Protein AF-A0A432UKL3-F1 (afdb_monomer)

Solvent-accessible surface area (backbone atoms only — not comparable to full-atom values): 4069 Å² total; per-residue (Å²): 112,72,68,60,55,52,52,51,53,53,49,33,65,74,70,68,48,64,91,59,45,83,70,47,50,63,57,55,60,74,69,62,48,73,66,57,53,54,49,53,44,67,76,70,56,54,80,92,73,66,84,84,88,85,88,78,80,78,85,78,126

Radius of gyration: 19.5 Å; Cα contacts (8 Å, |Δi|>4): 6; chains: 1; bounding box: 42×25×48 Å

Secondary structure (DSSP, 8-state):
-HHHHHHHHHHHHHTT--TTHHHHHHHHHHT--HHHHHHHHHHH--GGG------S-----

pLDDT: mean 93.25, std 9.44, range [49.81, 98.44]

Mean predicted aligned error: 5.68 Å

Foldseek 3Di:
DVVVVVVVVVVCVVVVHDPCCVVVVVVVVVPDDPVNVVVVCVVPPDVVPDDDDDDDDDPDD

Structure (mmCIF, N/CA/C/O backbone):
data_AF-A0A432UKL3-F1
#
_entry.id   AF-A0A432UKL3-F1
#
loop_
_atom_site.group_PDB
_atom_site.id
_atom_site.type_symbol
_atom_site.label_atom_id
_atom_site.label_alt_id
_atom_site.label_comp_id
_atom_site.label_asym_id
_atom_site.label_entity_id
_atom_site.label_seq_id
_atom_site.pdbx_PDB_ins_code
_atom_site.Cartn_x
_atom_site.Cartn_y
_atom_site.Cartn_z
_atom_site.occupancy
_atom_site.B_iso_or_equiv
_atom_site.auth_seq_id
_atom_site.auth_comp_id
_atom_site.auth_asym_id
_atom_site.auth_atom_id
_atom_site.pdbx_PDB_model_num
ATOM 1 N N . SER A 1 1 ? 20.821 4.759 -0.864 1.00 75.31 1 SER A N 1
ATOM 2 C CA . SER A 1 1 ? 21.598 3.841 -0.007 1.00 75.31 1 SER A CA 1
ATOM 3 C C . SER A 1 1 ? 21.458 2.436 -0.547 1.00 75.31 1 SER A C 1
ATOM 5 O O . SER A 1 1 ? 20.333 2.023 -0.818 1.00 75.31 1 SER A O 1
ATOM 7 N N . ASN A 1 2 ? 22.565 1.705 -0.649 1.00 88.94 2 ASN A N 1
ATOM 8 C CA . ASN A 1 2 ? 22.590 0.317 -1.116 1.00 88.94 2 ASN A CA 1
ATOM 9 C C . ASN A 1 2 ? 21.780 -0.623 -0.205 1.00 88.94 2 ASN A C 1
ATOM 11 O O . ASN A 1 2 ? 21.230 -1.609 -0.684 1.00 88.94 2 ASN A O 1
ATOM 15 N N . SER A 1 3 ? 21.599 -0.272 1.076 1.00 93.62 3 SER A N 1
ATOM 16 C CA . SER A 1 3 ? 20.765 -1.042 2.011 1.00 93.62 3 SER A CA 1
ATOM 17 C C . SER A 1 3 ? 19.296 -1.144 1.584 1.00 93.62 3 SER A C 1
ATOM 19 O O . SER A 1 3 ? 18.678 -2.189 1.757 1.00 93.62 3 SER A O 1
ATOM 21 N N . LYS A 1 4 ? 18.736 -0.089 0.975 1.00 92.69 4 LYS A N 1
ATOM 22 C CA . LYS A 1 4 ? 17.350 -0.102 0.473 1.00 92.69 4 LYS A CA 1
ATOM 23 C C . LYS A 1 4 ? 17.192 -1.067 -0.704 1.00 92.69 4 LYS A C 1
ATOM 25 O O . LYS A 1 4 ? 16.199 -1.778 -0.780 1.00 92.69 4 LYS A O 1
ATOM 30 N N . ILE A 1 5 ? 18.184 -1.103 -1.596 1.00 92.25 5 ILE A N 1
ATOM 31 C CA . ILE A 1 5 ? 18.188 -1.980 -2.774 1.00 92.25 5 ILE A CA 1
ATOM 32 C C . ILE A 1 5 ? 18.276 -3.443 -2.333 1.00 92.25 5 ILE A C 1
ATOM 34 O O . ILE A 1 5 ? 17.476 -4.259 -2.782 1.00 92.25 5 ILE A O 1
ATOM 38 N N . ALA A 1 6 ? 19.177 -3.757 -1.397 1.00 95.25 6 ALA A N 1
ATOM 39 C CA . ALA A 1 6 ? 19.296 -5.102 -0.839 1.00 95.25 6 ALA A CA 1
ATOM 40 C C . ALA A 1 6 ? 17.973 -5.591 -0.221 1.00 95.25 6 ALA A C 1
ATOM 42 O O . ALA A 1 6 ? 17.553 -6.712 -0.494 1.00 95.25 6 ALA A O 1
ATOM 43 N N . GLY A 1 7 ? 17.268 -4.730 0.525 1.00 96.12 7 GLY A N 1
ATOM 44 C CA . GLY A 1 7 ? 15.956 -5.065 1.090 1.00 96.12 7 GLY A CA 1
ATOM 45 C C . GLY A 1 7 ? 14.903 -5.410 0.030 1.00 96.12 7 GLY A C 1
ATOM 46 O O . GLY A 1 7 ? 14.182 -6.398 0.175 1.00 96.12 7 GLY A O 1
ATOM 47 N N . TYR A 1 8 ? 14.846 -4.649 -1.066 1.00 95.38 8 TYR A N 1
ATOM 48 C CA . TYR A 1 8 ? 13.933 -4.951 -2.171 1.00 95.38 8 TYR A CA 1
ATOM 49 C C . TYR A 1 8 ? 14.285 -6.253 -2.899 1.00 95.38 8 TYR A C 1
ATOM 51 O O . TYR A 1 8 ? 13.378 -7.009 -3.236 1.00 95.38 8 TYR A O 1
ATOM 59 N N . ILE A 1 9 ? 15.573 -6.551 -3.101 1.00 95.06 9 ILE A N 1
ATOM 60 C CA . ILE A 1 9 ? 16.009 -7.8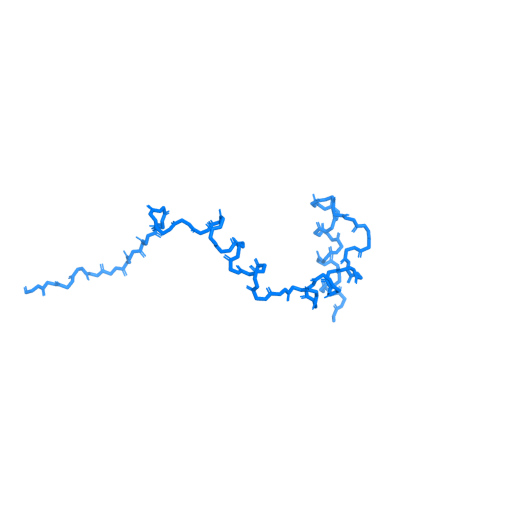19 -3.709 1.00 95.06 9 ILE A CA 1
ATOM 61 C C . ILE A 1 9 ? 15.573 -9.007 -2.841 1.00 95.06 9 ILE A C 1
ATOM 63 O O . ILE A 1 9 ? 15.004 -9.968 -3.358 1.00 95.06 9 ILE A O 1
ATOM 67 N N . SER A 1 10 ? 15.766 -8.924 -1.520 1.00 97.00 10 SER A N 1
ATOM 68 C CA . SER A 1 10 ? 15.302 -9.961 -0.590 1.00 97.00 10 SER A CA 1
ATOM 69 C C . SER A 1 10 ? 13.784 -10.149 -0.642 1.00 97.00 10 SER A C 1
ATOM 71 O O . SER A 1 10 ? 13.319 -11.284 -0.687 1.00 97.00 10 SER A O 1
ATOM 73 N N . MET A 1 11 ? 13.007 -9.060 -0.686 1.00 97.50 11 MET A N 1
ATOM 74 C CA . MET A 1 11 ? 11.544 -9.113 -0.814 1.00 97.50 11 MET A CA 1
ATOM 75 C C . MET A 1 11 ? 11.105 -9.785 -2.122 1.00 97.50 11 MET A C 1
ATOM 77 O O . MET A 1 11 ? 10.215 -10.633 -2.099 1.00 97.50 11 MET A O 1
ATOM 81 N N . ILE A 1 12 ? 11.727 -9.426 -3.250 1.00 97.75 12 ILE A N 1
ATOM 82 C CA . ILE A 1 12 ? 11.413 -9.994 -4.569 1.00 97.75 12 ILE A CA 1
ATOM 83 C C . ILE A 1 12 ? 11.657 -11.502 -4.575 1.00 97.75 12 ILE A C 1
ATOM 85 O O . ILE A 1 12 ? 10.775 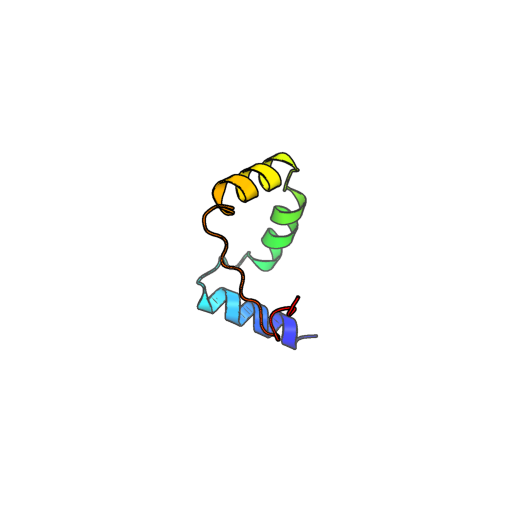-12.251 -4.985 1.00 97.75 12 ILE A O 1
ATOM 89 N N . GLY A 1 13 ? 12.809 -11.949 -4.065 1.00 97.31 13 GLY A N 1
ATOM 90 C CA . GLY A 1 13 ? 13.122 -13.375 -3.973 1.00 97.31 13 GLY A CA 1
ATOM 91 C C . GLY A 1 13 ? 12.194 -14.130 -3.017 1.00 97.31 13 GLY A C 1
ATOM 92 O O . GLY A 1 13 ? 11.707 -15.203 -3.356 1.00 97.31 13 GLY A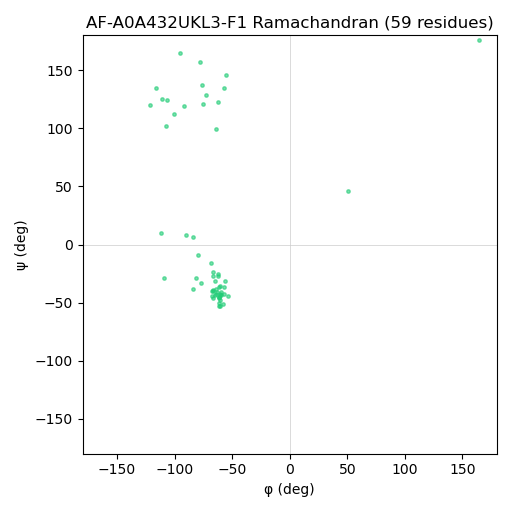 O 1
ATOM 93 N N . PHE A 1 14 ? 11.901 -13.558 -1.846 1.00 98.19 14 PHE A N 1
ATOM 94 C CA . PHE A 1 14 ? 11.073 -14.207 -0.825 1.00 98.19 14 PHE A CA 1
ATOM 95 C C . PHE A 1 14 ? 9.610 -14.377 -1.256 1.00 98.19 14 PHE A C 1
ATOM 97 O O . PHE A 1 14 ? 9.032 -15.444 -1.066 1.00 98.19 14 PHE A O 1
ATOM 104 N N . TYR A 1 15 ? 9.014 -13.342 -1.855 1.00 97.88 15 TYR A N 1
ATOM 105 C CA . TYR A 1 15 ? 7.623 -13.371 -2.326 1.00 97.88 15 TYR A CA 1
ATOM 106 C C . TYR A 1 15 ? 7.481 -13.850 -3.778 1.00 97.88 15 TYR A C 1
ATOM 108 O O . TYR A 1 15 ? 6.386 -13.774 -4.334 1.00 97.88 15 TYR A O 1
ATOM 116 N N . ASN A 1 16 ? 8.568 -14.334 -4.391 1.00 97.50 16 ASN A N 1
ATOM 117 C CA . ASN A 1 16 ? 8.611 -14.801 -5.778 1.00 97.50 16 ASN A CA 1
ATOM 118 C C . ASN A 1 16 ? 8.006 -13.784 -6.769 1.00 97.50 16 ASN A C 1
ATOM 120 O O . ASN A 1 16 ? 7.171 -14.118 -7.614 1.00 97.50 16 ASN A O 1
ATOM 124 N N . LEU A 1 17 ? 8.389 -12.513 -6.620 1.00 97.75 17 LEU A N 1
ATOM 125 C CA . LEU A 1 17 ? 7.933 -11.438 -7.496 1.00 97.75 17 LEU A CA 1
ATOM 126 C C . LEU A 1 17 ? 8.698 -11.456 -8.830 1.00 97.75 17 LEU A C 1
ATOM 128 O O . LEU A 1 17 ? 9.827 -11.946 -8.892 1.00 97.75 17 LEU A O 1
ATOM 132 N N . PRO A 1 18 ? 8.120 -10.881 -9.900 1.00 96.81 18 PRO A N 1
ATOM 133 C CA . PRO A 1 18 ? 8.809 -10.729 -11.177 1.00 96.81 18 PRO A CA 1
ATOM 134 C C . PRO A 1 18 ? 10.142 -9.980 -11.051 1.00 96.81 18 PRO A C 1
ATOM 136 O O . PRO A 1 18 ? 10.270 -9.038 -10.269 1.00 96.81 18 PRO A O 1
ATOM 139 N N . LEU A 1 19 ? 11.130 -10.353 -11.866 1.00 95.44 19 LEU A N 1
ATOM 140 C CA . LEU A 1 19 ? 12.448 -9.705 -11.858 1.00 95.44 19 LEU A CA 1
ATOM 141 C C . LEU A 1 19 ? 12.397 -8.241 -12.329 1.00 95.44 19 LEU A C 1
ATOM 143 O O . LEU A 1 19 ? 13.243 -7.443 -11.937 1.00 95.44 19 LEU A O 1
ATOM 147 N N . ASP A 1 20 ? 11.377 -7.875 -13.109 1.00 96.19 20 ASP A N 1
ATOM 148 C CA . ASP A 1 20 ? 11.121 -6.507 -13.571 1.00 96.19 20 ASP A CA 1
ATOM 149 C C . ASP A 1 20 ? 10.340 -5.659 -12.547 1.00 96.19 20 ASP A C 1
ATOM 151 O O . ASP A 1 20 ? 9.966 -4.520 -12.832 1.00 96.19 20 ASP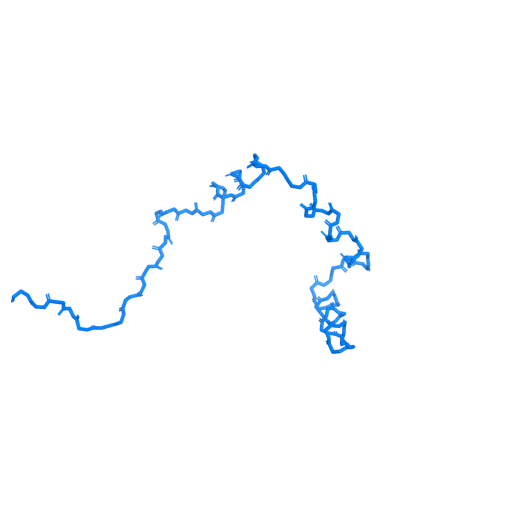 A O 1
ATOM 155 N N . TYR A 1 21 ? 10.100 -6.172 -11.332 1.00 96.00 21 TYR A N 1
ATOM 156 C CA . TYR A 1 21 ? 9.250 -5.520 -10.332 1.00 96.00 21 TYR A CA 1
ATOM 157 C C . TYR A 1 21 ? 9.660 -4.072 -10.041 1.00 96.00 21 TYR A C 1
ATOM 159 O O . TYR A 1 21 ? 8.801 -3.193 -9.988 1.00 96.00 21 TYR A O 1
ATOM 167 N N . LEU A 1 22 ? 10.960 -3.800 -9.888 1.00 94.62 22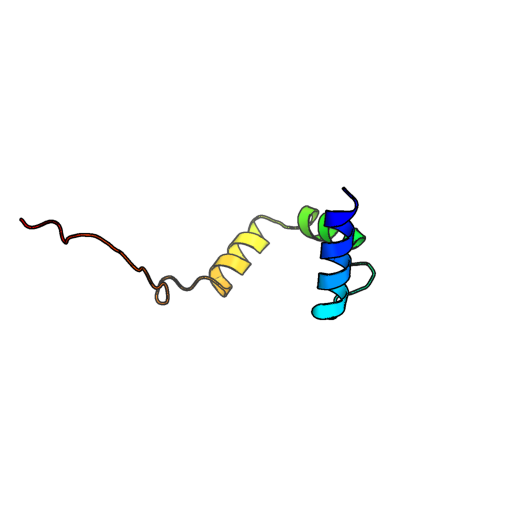 LEU A N 1
ATOM 168 C CA . LEU A 1 22 ? 11.449 -2.452 -9.576 1.00 94.62 22 LEU A CA 1
ATOM 169 C C . LEU A 1 22 ? 11.228 -1.452 -10.717 1.00 94.62 22 LEU A C 1
ATOM 171 O O . LEU A 1 22 ? 11.064 -0.264 -10.452 1.00 94.62 22 LEU A O 1
ATOM 175 N N . GLU A 1 23 ? 11.175 -1.923 -11.960 1.00 95.94 23 GLU A N 1
ATOM 176 C CA . GLU A 1 23 ? 10.900 -1.089 -13.132 1.00 95.94 23 GLU A CA 1
ATOM 177 C C . GLU A 1 23 ? 9.398 -0.896 -13.357 1.00 95.94 23 GLU A C 1
ATOM 179 O O . GLU A 1 23 ? 8.950 0.187 -13.740 1.00 95.94 23 GLU A O 1
ATOM 184 N N . GLN A 1 24 ? 8.606 -1.945 -13.130 1.00 97.38 24 GLN A N 1
ATOM 185 C CA . GLN A 1 24 ? 7.168 -1.930 -13.389 1.00 97.38 24 GLN A CA 1
ATOM 186 C C . GLN A 1 24 ? 6.370 -1.277 -12.271 1.00 97.38 24 GLN A C 1
ATOM 188 O O . GLN A 1 24 ? 5.290 -0.747 -12.528 1.00 97.38 24 GLN A O 1
ATOM 193 N N . PHE A 1 25 ? 6.854 -1.337 -11.030 1.00 95.81 25 PHE A N 1
ATOM 194 C CA . PHE A 1 25 ? 6.111 -0.833 -9.883 1.00 95.81 25 PHE A CA 1
ATOM 195 C C . PHE A 1 25 ? 5.751 0.658 -10.029 1.00 95.81 25 PHE A C 1
ATOM 197 O O . PHE A 1 25 ? 4.559 0.957 -9.951 1.00 95.81 25 PHE A O 1
ATOM 204 N N . PRO A 1 26 ? 6.683 1.584 -10.345 1.00 96.75 26 PRO A N 1
ATOM 205 C CA . PRO A 1 26 ? 6.333 2.991 -10.558 1.00 96.75 26 PRO A CA 1
ATOM 206 C C . PRO A 1 26 ? 5.330 3.191 -11.702 1.00 96.75 26 PRO A C 1
ATOM 208 O O . PRO A 1 26 ? 4.332 3.884 -11.527 1.00 96.75 26 PRO A O 1
ATOM 211 N N . LYS A 1 27 ? 5.526 2.495 -12.831 1.00 98.12 27 LYS A N 1
ATOM 212 C CA . LYS A 1 27 ? 4.631 2.568 -14.000 1.00 98.12 27 LYS A CA 1
ATOM 213 C C . LYS A 1 27 ? 3.204 2.141 -13.655 1.00 98.12 27 LYS A C 1
ATOM 215 O O . LYS A 1 27 ? 2.238 2.7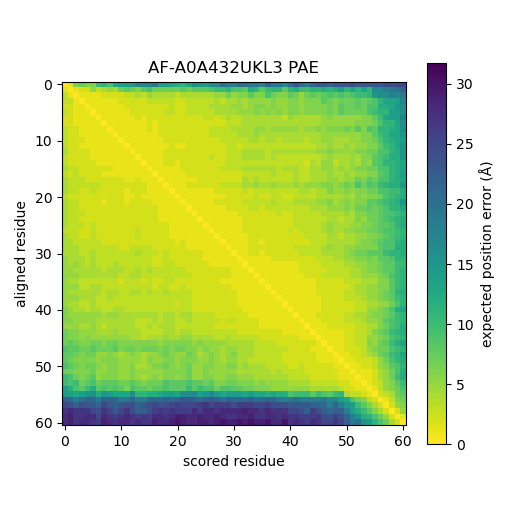63 -14.085 1.00 98.12 27 LYS A O 1
ATOM 220 N N . LYS A 1 28 ? 3.064 1.081 -12.853 1.00 97.12 28 LYS A N 1
ATOM 221 C CA . LYS A 1 28 ? 1.759 0.616 -12.371 1.00 97.12 28 LYS A CA 1
ATOM 222 C C . LYS A 1 28 ? 1.102 1.660 -11.478 1.00 97.12 28 LYS A C 1
ATOM 224 O O . LYS A 1 28 ? -0.082 1.903 -11.661 1.00 97.12 28 LYS A O 1
ATOM 229 N N . ILE A 1 29 ? 1.848 2.298 -10.573 1.00 97.19 29 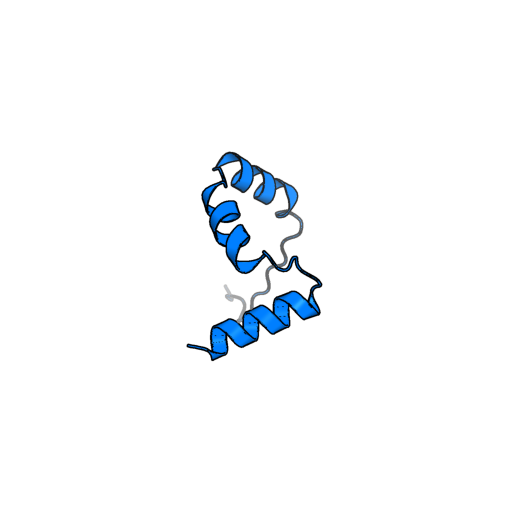ILE A N 1
ATOM 230 C CA . ILE A 1 29 ? 1.315 3.360 -9.706 1.00 97.19 29 ILE A CA 1
ATOM 231 C C . ILE A 1 29 ? 0.807 4.550 -10.528 1.00 97.19 29 ILE A C 1
ATOM 233 O O . ILE A 1 29 ? -0.308 5.009 -10.296 1.00 97.19 29 ILE A O 1
ATOM 237 N N . GLU A 1 30 ? 1.581 5.012 -11.510 1.00 98.06 30 GLU A N 1
ATOM 238 C CA . GLU A 1 30 ? 1.211 6.143 -12.377 1.00 98.06 30 GLU A CA 1
ATOM 239 C C . GLU A 1 30 ? -0.053 5.879 -13.208 1.00 98.06 30 GLU A C 1
ATOM 241 O O . GLU A 1 30 ? -0.782 6.810 -13.541 1.00 98.06 30 GLU A O 1
ATOM 246 N N . SER A 1 31 ? -0.341 4.612 -13.514 1.00 97.75 31 SER A N 1
ATOM 247 C CA . SER A 1 31 ? -1.526 4.215 -14.282 1.00 97.75 31 SER A CA 1
ATOM 248 C C . SER A 1 31 ? -2.832 4.157 -13.474 1.00 97.75 31 SER A C 1
ATOM 250 O O . SER A 1 31 ? -3.897 3.981 -14.064 1.00 97.75 31 SER A O 1
ATOM 252 N N . ILE A 1 32 ? -2.778 4.281 -12.141 1.00 97.81 32 ILE A N 1
ATOM 253 C CA . ILE A 1 32 ? -3.950 4.109 -11.268 1.00 97.81 32 ILE A CA 1
ATOM 254 C C . ILE A 1 32 ? -4.904 5.299 -11.393 1.00 97.81 32 ILE A C 1
ATOM 256 O O . ILE A 1 32 ? -4.524 6.453 -11.184 1.00 97.81 32 ILE A O 1
ATOM 260 N N . SER A 1 33 ? -6.184 5.014 -11.638 1.00 98.38 33 SER A N 1
ATOM 261 C CA . SER A 1 33 ? -7.242 6.023 -11.651 1.00 98.38 33 SER A CA 1
ATOM 262 C C . SER A 1 33 ? -7.971 6.135 -10.306 1.00 98.38 33 SER A C 1
ATOM 264 O O . SER A 1 33 ? -7.950 5.238 -9.460 1.00 98.38 33 SER A O 1
ATOM 266 N N . LYS A 1 34 ? -8.730 7.225 -10.126 1.00 98.31 34 LYS A N 1
ATOM 267 C CA . LYS A 1 34 ? -9.652 7.381 -8.986 1.00 98.31 34 LYS A CA 1
ATOM 268 C C . LYS A 1 34 ? -10.680 6.244 -8.910 1.00 98.31 34 LYS A C 1
ATOM 270 O O . LYS A 1 34 ? -11.052 5.836 -7.812 1.00 98.31 34 LYS A O 1
ATOM 275 N N . ALA A 1 35 ? -11.151 5.750 -10.055 1.00 98.44 35 ALA A N 1
ATOM 276 C CA . ALA A 1 35 ? -12.129 4.669 -10.099 1.00 98.44 35 ALA A CA 1
ATOM 277 C C . ALA A 1 35 ? -11.534 3.355 -9.568 1.00 98.44 35 ALA A C 1
ATOM 279 O O . ALA A 1 35 ? -12.196 2.670 -8.790 1.00 98.44 35 ALA A O 1
ATOM 280 N N . ASP A 1 36 ? -10.276 3.054 -9.903 1.00 98.25 36 ASP A N 1
ATOM 281 C CA . ASP A 1 36 ? -9.570 1.867 -9.402 1.00 98.25 36 ASP A CA 1
ATOM 282 C C . ASP A 1 36 ? -9.402 1.910 -7.881 1.00 98.25 36 ASP A C 1
ATOM 284 O O . ASP A 1 36 ? -9.621 0.908 -7.201 1.00 98.25 36 ASP A O 1
ATOM 288 N N . ILE A 1 37 ? -9.084 3.091 -7.338 1.00 97.75 37 ILE A N 1
ATOM 289 C CA . ILE A 1 37 ? -8.960 3.306 -5.889 1.00 97.75 37 ILE A CA 1
ATOM 290 C C . ILE A 1 37 ? -10.295 3.029 -5.192 1.00 97.75 37 ILE A C 1
ATOM 292 O O . ILE A 1 37 ? -10.341 2.269 -4.225 1.00 97.75 37 ILE A O 1
ATOM 296 N N . LEU A 1 38 ? -11.386 3.622 -5.685 1.00 98.12 38 LEU A N 1
ATOM 297 C CA . LEU A 1 38 ? -12.714 3.438 -5.094 1.00 98.12 38 LEU A CA 1
ATOM 298 C C . LEU A 1 38 ? -13.192 1.986 -5.207 1.00 98.12 38 LEU A C 1
ATOM 300 O O . LEU A 1 38 ? -13.773 1.457 -4.261 1.00 98.12 38 LEU A O 1
ATOM 304 N N . LYS A 1 39 ? -12.911 1.323 -6.333 1.00 98.31 39 LYS A N 1
ATOM 305 C CA . LYS A 1 39 ? -13.208 -0.097 -6.527 1.00 98.31 39 LYS A CA 1
ATOM 306 C C . LYS A 1 39 ? -12.462 -0.960 -5.507 1.00 98.31 39 LYS A C 1
ATOM 308 O O . LYS A 1 39 ? -13.097 -1.716 -4.778 1.00 98.31 39 LYS A O 1
ATOM 313 N N . ALA A 1 40 ? -11.142 -0.802 -5.402 1.00 97.88 40 ALA A N 1
ATOM 314 C CA . ALA A 1 40 ? -10.325 -1.570 -4.465 1.00 97.88 40 ALA A CA 1
ATOM 315 C C . ALA A 1 40 ? -10.729 -1.330 -3.000 1.00 97.88 40 ALA A C 1
ATOM 317 O O . ALA A 1 40 ? -10.710 -2.266 -2.200 1.00 97.88 40 ALA A O 1
ATOM 318 N N . TRP A 1 41 ? -11.120 -0.098 -2.652 1.00 97.06 41 TRP A N 1
ATOM 319 C CA . TRP A 1 41 ? -11.640 0.237 -1.326 1.00 97.06 41 TRP A CA 1
ATOM 320 C C . TRP A 1 41 ? -12.911 -0.552 -1.006 1.00 97.06 41 TRP A C 1
ATOM 322 O O . TRP A 1 41 ? -12.958 -1.240 0.010 1.00 97.06 41 TRP A O 1
ATOM 332 N N . ASN A 1 42 ? -13.904 -0.507 -1.896 1.00 96.75 42 ASN A N 1
ATOM 333 C CA . ASN A 1 42 ? -15.178 -1.200 -1.699 1.00 96.75 42 ASN A CA 1
ATOM 334 C C . ASN A 1 42 ? -15.028 -2.732 -1.665 1.00 96.75 42 ASN A C 1
ATOM 336 O O . ASN A 1 42 ? -15.794 -3.406 -0.984 1.00 96.75 42 ASN A O 1
ATOM 340 N N . GLU A 1 43 ? -14.053 -3.287 -2.392 1.00 97.44 43 GLU A N 1
ATOM 341 C CA . GLU A 1 43 ? -13.795 -4.733 -2.426 1.00 97.44 43 GLU A CA 1
ATOM 342 C C . GLU A 1 43 ? -13.072 -5.254 -1.179 1.00 97.44 43 GLU A C 1
ATOM 344 O O . GLU A 1 43 ? -13.273 -6.406 -0.799 1.00 97.44 43 GLU A O 1
ATOM 349 N N . ARG A 1 44 ? -12.194 -4.446 -0.571 1.00 97.31 44 ARG A N 1
ATOM 350 C CA . ARG A 1 44 ? -11.283 -4.914 0.490 1.00 97.31 44 A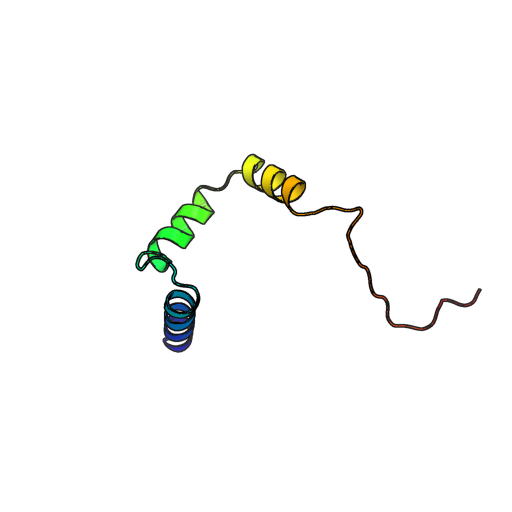RG A CA 1
ATOM 351 C C . ARG A 1 44 ? -11.623 -4.395 1.878 1.00 97.31 44 ARG A C 1
ATOM 353 O O . ARG A 1 44 ? -11.280 -5.048 2.861 1.00 97.31 44 ARG A O 1
ATOM 360 N N . ILE A 1 45 ? -12.239 -3.220 1.974 1.00 96.62 45 ILE A N 1
ATOM 361 C CA . ILE A 1 45 ? -12.590 -2.603 3.249 1.00 96.62 45 ILE A CA 1
ATOM 362 C C . ILE A 1 45 ? -14.066 -2.860 3.518 1.00 96.62 45 ILE A C 1
ATOM 364 O O . ILE A 1 45 ? -14.941 -2.326 2.844 1.00 96.62 45 ILE A O 1
ATOM 368 N N . HIS A 1 46 ? -14.327 -3.671 4.538 1.00 97.06 46 HIS A N 1
ATOM 369 C CA . HIS A 1 46 ? -15.666 -4.012 5.002 1.00 97.06 46 HIS A CA 1
ATOM 370 C C . HIS A 1 46 ? -15.918 -3.300 6.334 1.00 97.06 46 HIS A C 1
ATOM 372 O O . HIS A 1 46 ? -15.384 -3.749 7.353 1.00 97.06 46 HIS A O 1
ATOM 378 N N . PRO A 1 47 ? -16.670 -2.180 6.356 1.00 94.69 47 PRO A N 1
ATOM 379 C CA . PRO A 1 47 ? -16.898 -1.405 7.577 1.00 94.69 47 PRO A CA 1
ATOM 380 C C . PRO A 1 47 ? -17.507 -2.226 8.719 1.00 94.69 47 PRO A C 1
ATOM 382 O O . PRO A 1 47 ? -17.197 -1.992 9.882 1.00 94.69 47 PRO A O 1
ATOM 385 N N . ASP A 1 48 ? -18.319 -3.227 8.381 1.00 95.19 48 ASP A N 1
ATOM 386 C CA . ASP A 1 48 ? -18.940 -4.192 9.291 1.00 95.19 48 ASP A CA 1
ATOM 387 C C . ASP A 1 48 ? -17.943 -5.169 9.941 1.00 95.19 48 ASP A C 1
ATOM 389 O O . ASP A 1 48 ? -18.273 -5.805 10.940 1.00 95.19 48 ASP A O 1
ATOM 393 N N . LYS A 1 49 ? -16.719 -5.278 9.408 1.00 96.44 49 LYS A N 1
ATOM 394 C CA . LYS A 1 49 ? -15.658 -6.176 9.900 1.00 96.44 49 LYS A CA 1
ATOM 395 C C . LYS A 1 49 ? -14.475 -5.431 10.519 1.00 96.44 49 LYS A C 1
ATOM 397 O O . LYS A 1 49 ? -13.437 -6.041 10.778 1.00 96.44 49 LYS A O 1
ATOM 402 N N . LEU A 1 50 ? -14.593 -4.121 10.735 1.00 96.62 50 LEU A N 1
ATOM 403 C CA . LEU A 1 50 ? -13.531 -3.331 11.353 1.00 96.62 50 LEU A CA 1
ATOM 404 C C . LEU A 1 50 ? -13.475 -3.591 12.862 1.00 96.62 50 LEU A C 1
ATOM 406 O O . LEU A 1 50 ? -14.435 -3.342 13.588 1.00 96.62 50 LEU A O 1
ATOM 410 N N . LEU A 1 51 ? -12.321 -4.063 13.336 1.00 95.88 51 LEU A N 1
ATOM 411 C CA . LEU A 1 51 ? -12.033 -4.201 14.759 1.00 95.88 51 LEU A CA 1
ATOM 412 C C . LEU A 1 51 ? -11.350 -2.931 15.272 1.00 95.88 51 LEU A C 1
ATOM 414 O O . LEU A 1 51 ? -10.240 -2.605 14.854 1.00 95.88 51 LEU A O 1
ATOM 418 N N . THR A 1 52 ? -11.986 -2.261 16.229 1.00 94.88 52 THR A N 1
ATOM 419 C CA . THR A 1 52 ? -11.401 -1.120 16.941 1.00 94.88 52 THR A CA 1
ATOM 420 C C . THR A 1 52 ? -11.023 -1.546 18.352 1.00 94.88 52 THR A C 1
ATOM 422 O O . THR A 1 52 ? -11.872 -2.012 19.110 1.00 94.88 52 THR A O 1
ATOM 425 N N . VAL A 1 53 ? -9.755 -1.360 18.722 1.00 92.69 53 VAL A N 1
ATOM 426 C CA . VAL A 1 53 ? -9.252 -1.612 20.079 1.00 92.69 53 VAL A CA 1
ATOM 427 C C . VAL A 1 53 ? -8.909 -0.274 20.725 1.00 92.69 53 VAL A C 1
ATOM 429 O O . VAL A 1 53 ? -8.133 0.500 20.170 1.00 92.69 53 VAL A O 1
ATOM 432 N N . MET A 1 54 ? -9.482 -0.005 21.897 1.00 91.12 54 MET A N 1
ATOM 433 C CA . MET A 1 54 ? -9.200 1.191 22.693 1.00 91.12 54 MET A CA 1
ATOM 434 C C . MET A 1 54 ? -8.560 0.786 24.021 1.00 91.12 54 MET A C 1
ATOM 436 O O . MET A 1 54 ? -9.039 -0.131 24.684 1.00 91.12 54 MET A O 1
ATOM 440 N N . VAL A 1 55 ? -7.491 1.482 24.412 1.00 90.62 55 VAL A N 1
ATOM 441 C CA . VAL A 1 55 ? -6.803 1.286 25.695 1.00 90.62 55 VAL A CA 1
ATOM 442 C C . VAL A 1 55 ? -6.826 2.603 26.466 1.00 90.62 55 VAL A C 1
ATOM 444 O O . VAL A 1 55 ? -6.318 3.613 25.988 1.00 90.62 55 VAL A O 1
ATOM 447 N N . GLY A 1 56 ? -7.434 2.590 27.650 1.00 89.75 56 GLY A N 1
ATOM 448 C CA . GLY A 1 56 ? -7.613 3.754 28.519 1.00 89.75 56 GLY A CA 1
ATOM 449 C C . GLY A 1 56 ? -8.659 3.477 29.601 1.00 89.75 56 GLY A C 1
ATOM 450 O O . GLY A 1 56 ? -9.271 2.408 29.608 1.00 89.75 56 GLY A O 1
ATOM 451 N N . GLN A 1 57 ? -8.873 4.420 30.522 1.00 76.06 57 GLN A N 1
ATOM 452 C CA . GLN A 1 57 ? -10.001 4.326 31.453 1.00 76.06 57 GLN A CA 1
ATOM 453 C C . GLN A 1 57 ? -11.304 4.706 30.728 1.00 76.06 57 GLN A C 1
ATOM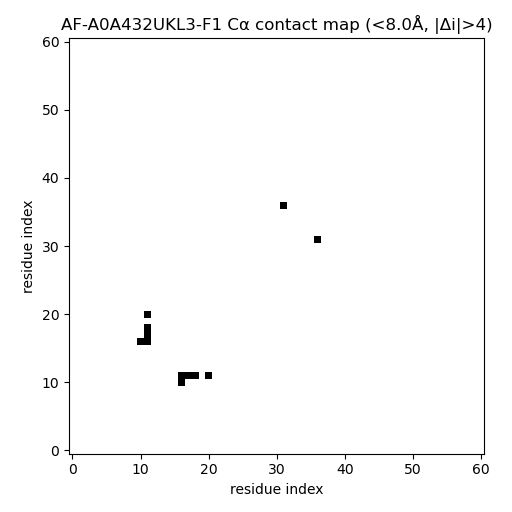 455 O O . GLN A 1 57 ? -11.303 5.694 29.989 1.00 76.06 57 GLN A O 1
ATOM 460 N N . PRO A 1 58 ? -12.417 3.971 30.929 1.00 71.31 58 PRO A N 1
ATOM 461 C CA . PRO A 1 58 ? -13.723 4.439 30.490 1.00 71.31 58 PRO A CA 1
ATOM 462 C C . PRO A 1 58 ? -13.976 5.797 31.137 1.00 71.31 58 PRO A C 1
ATOM 464 O O . PRO A 1 58 ? -13.725 5.967 32.329 1.00 71.31 58 PRO A O 1
ATOM 467 N N . GLN A 1 59 ? -14.464 6.761 30.365 1.00 69.00 59 GLN A N 1
ATOM 468 C CA . GLN A 1 59 ? -14.861 8.050 30.908 1.00 69.00 59 GLN A CA 1
ATOM 469 C C . GLN A 1 59 ? -16.038 7.804 31.862 1.00 69.00 59 GLN A C 1
ATOM 471 O O . GLN A 1 59 ? -17.164 7.569 31.420 1.00 69.00 59 GLN A O 1
ATOM 476 N N . SER A 1 60 ? -15.762 7.750 33.169 1.00 59.72 60 SER A N 1
ATOM 477 C CA . SER A 1 60 ? -16.803 7.681 34.189 1.00 59.72 60 SER A CA 1
ATOM 478 C C . SER A 1 60 ? -17.626 8.960 34.081 1.00 59.72 60 SER A C 1
ATOM 480 O O . SER A 1 60 ? -17.062 10.055 34.141 1.00 59.72 60 SER A O 1
ATOM 482 N N . LYS A 1 61 ? -18.936 8.814 33.874 1.00 49.81 61 LYS A N 1
ATOM 483 C CA . LYS A 1 61 ? -19.876 9.904 34.141 1.00 49.81 61 LYS A CA 1
ATOM 484 C C . LYS A 1 61 ? -19.881 10.240 35.625 1.00 49.81 61 LYS A C 1
ATOM 486 O O . LYS A 1 61 ? -19.720 9.290 36.424 1.00 49.81 61 LYS A O 1
#

Sequence (61 aa):
SNSKIAGYISMIGFYNLPLDYLEQFPKKIESISKADILKAWNERIHPDKLLTVMVGQPQSK